Protein AF-A0AAU7DI69-F1 (afdb_monomer_lite)

pLDDT: mean 77.04, std 15.6, range [41.53, 94.81]

Sequence (174 aa):
MNKCTAMETTLADMLLDPEAAPAKVKTHVAECDSCRKELEEMRATMAVMDAWTAPEPNPYFMTRLGARMREEREAPPQSWLERIRARFVYGPSMHARPLAAMALTVMLLVGGGAYLGVTNVETPQPQQGPEAAVVHDLQTLDSNAQVLDQLEAISDNPNDAISDNPNSDDPQAQ

Foldseek 3Di:
DDDCVPCPVLLVVCLVPVPPRDPVNVVCCVVDPVSVVVSVVVNVVVVVVVPDDDDDPDPCPVVVVVVVVVCVVPPDDDDPVNVVVCCVPVNDPPPVVVVVVVVVVVCCCVVVVVVVVVVPPDDPDPDDDPVVVVVVVVVVVVVVVVVVVVVVVCVVCVDPPDPPDDDDDDDDDD

Organism: NCBI:txid3036704

InterPro domains:
  IPR041916 Anti-sigma factor, zinc-finger domain superfamily [G3DSA:1.10.10.1320] (11-59)

Radius of gyration: 40.65 Å; chains: 1; bounding box: 51×112×87 Å

Secondary structure (DSSP, 8-state):
----TT-HHHHHHHHH-TTTS-HHHHHHHHH-HHHHHHHHHHHHHHHHHHTPPPPPPPTTHHHHHHHHHHHHHHSPPPPHHHHHHHHHHSS-GGGHHHHHHHHHHHHHHHHHHHHHHHTTSS-------HHHHHHHHHHHHHHHHHHHHHHHHHHH-TTTT-------------

Structure (mmCIF, N/CA/C/O backbone):
data_AF-A0AAU7DI69-F1
#
_entry.id   AF-A0AAU7DI69-F1
#
loop_
_atom_site.group_PDB
_atom_site.id
_atom_site.type_symbol
_atom_site.label_atom_id
_atom_site.label_alt_id
_atom_site.label_comp_id
_atom_site.label_asym_id
_atom_site.label_entity_id
_atom_site.label_seq_id
_atom_site.pdbx_PDB_ins_code
_atom_site.Cartn_x
_atom_site.Cartn_y
_atom_site.Cartn_z
_atom_site.occupancy
_atom_site.B_iso_or_equiv
_atom_site.auth_seq_id
_atom_site.auth_comp_id
_atom_site.auth_asym_id
_atom_site.auth_atom_id
_atom_site.pdbx_PDB_model_num
ATOM 1 N N . MET A 1 1 ? -27.078 -13.935 16.535 1.00 48.12 1 MET A N 1
ATOM 2 C CA . MET A 1 1 ? -27.449 -12.878 15.569 1.00 48.12 1 MET A CA 1
ATOM 3 C C . MET A 1 1 ? -26.776 -11.566 15.963 1.00 48.12 1 MET A C 1
ATOM 5 O O . MET A 1 1 ? -26.797 -11.256 17.145 1.00 48.12 1 MET A O 1
ATOM 9 N N . ASN A 1 2 ? -26.241 -10.801 15.001 1.00 53.72 2 ASN A N 1
ATOM 10 C CA . ASN A 1 2 ? -25.856 -9.373 15.109 1.00 53.72 2 ASN A CA 1
ATOM 11 C C . ASN A 1 2 ? -24.389 -9.009 15.421 1.00 53.72 2 ASN A C 1
ATOM 13 O O . ASN A 1 2 ? -24.150 -8.109 16.223 1.00 53.72 2 ASN A O 1
ATOM 17 N N . LYS A 1 3 ? -23.398 -9.613 14.750 1.00 63.59 3 LYS A N 1
ATOM 18 C CA . LYS A 1 3 ? -22.077 -8.962 14.588 1.00 63.59 3 LYS A CA 1
ATOM 19 C C . LYS A 1 3 ? -21.537 -9.086 13.156 1.00 63.59 3 LYS A C 1
ATOM 21 O O . LYS A 1 3 ? -20.411 -9.518 12.956 1.00 63.59 3 LYS A O 1
ATOM 26 N N . CYS A 1 4 ? -22.344 -8.690 12.170 1.00 77.94 4 CYS A N 1
ATOM 27 C CA . CYS A 1 4 ? -21.903 -8.562 10.772 1.00 77.94 4 CYS A CA 1
ATOM 28 C C . CYS A 1 4 ? -21.104 -7.262 10.528 1.00 77.94 4 CYS A C 1
ATOM 30 O O . CYS A 1 4 ? -20.454 -7.115 9.503 1.00 77.94 4 CYS A O 1
ATOM 32 N N . THR A 1 5 ? -21.104 -6.329 11.487 1.00 69.75 5 THR A N 1
ATOM 33 C CA . THR A 1 5 ? -20.545 -4.966 11.379 1.00 69.75 5 THR A CA 1
ATOM 34 C C . THR A 1 5 ? -19.035 -4.876 11.152 1.00 69.75 5 THR A C 1
ATOM 36 O O . THR A 1 5 ? -18.537 -3.790 10.891 1.00 69.75 5 THR A O 1
ATOM 39 N N . ALA A 1 6 ? -18.299 -5.984 11.253 1.00 69.19 6 ALA A N 1
ATOM 40 C CA . ALA A 1 6 ? -16.859 -6.032 10.994 1.00 69.19 6 ALA A CA 1
ATOM 41 C C . ALA A 1 6 ? -16.487 -6.961 9.821 1.00 69.19 6 ALA A C 1
ATOM 43 O O . ALA A 1 6 ? -15.311 -7.284 9.657 1.00 69.19 6 ALA A O 1
ATOM 44 N N . MET A 1 7 ? -17.472 -7.450 9.052 1.00 77.12 7 MET A N 1
ATOM 45 C CA . MET A 1 7 ? -17.216 -8.444 8.003 1.00 77.12 7 MET A CA 1
ATOM 46 C C . MET A 1 7 ? -16.809 -7.842 6.663 1.00 77.12 7 MET A C 1
ATOM 48 O O . MET A 1 7 ? -16.076 -8.490 5.935 1.00 77.12 7 MET A O 1
ATOM 52 N N . GLU A 1 8 ? -17.194 -6.608 6.350 1.00 72.75 8 GLU A N 1
ATOM 53 C CA . GLU A 1 8 ? -16.984 -6.020 5.017 1.00 72.75 8 GLU A CA 1
ATOM 54 C C . GLU A 1 8 ? -15.508 -6.060 4.564 1.00 72.75 8 GLU A C 1
ATOM 56 O O . GLU A 1 8 ? -15.196 -6.533 3.473 1.00 72.75 8 GLU A O 1
ATOM 61 N N . THR A 1 9 ? -14.562 -5.701 5.443 1.00 79.25 9 THR A N 1
ATOM 62 C CA . THR A 1 9 ? -13.123 -5.780 5.125 1.00 79.25 9 THR A CA 1
ATOM 63 C C . THR A 1 9 ? -12.602 -7.217 5.073 1.00 79.25 9 THR A C 1
ATOM 65 O O . THR A 1 9 ? -11.726 -7.527 4.275 1.00 79.25 9 THR A O 1
ATOM 68 N N . THR A 1 10 ? -13.145 -8.116 5.901 1.00 87.06 10 THR A N 1
ATOM 69 C CA . THR A 1 10 ? -12.691 -9.517 5.962 1.00 87.06 10 THR A CA 1
ATOM 70 C C . THR A 1 10 ? -13.294 -10.388 4.859 1.00 87.06 10 THR A C 1
ATOM 72 O O . THR A 1 10 ? -12.696 -11.401 4.499 1.00 87.06 10 THR A O 1
ATOM 75 N N . LEU A 1 11 ? -14.433 -9.995 4.283 1.00 89.25 11 LEU A N 1
ATOM 76 C CA . LEU A 1 11 ? -15.017 -10.616 3.094 1.00 89.25 11 LEU A CA 1
ATOM 77 C C . LEU A 1 11 ? -14.156 -10.347 1.857 1.00 89.25 11 LEU A C 1
ATOM 79 O O . LEU A 1 11 ? -13.922 -11.270 1.081 1.00 89.25 11 LEU A O 1
ATOM 83 N N . ALA A 1 12 ? -13.633 -9.124 1.709 1.00 88.31 12 ALA A N 1
ATOM 84 C CA . ALA A 1 12 ? -12.694 -8.784 0.640 1.00 88.31 12 ALA A CA 1
ATOM 85 C C . ALA A 1 12 ? -11.383 -9.579 0.755 1.00 88.31 12 ALA A C 1
ATOM 87 O O . ALA A 1 12 ? -10.929 -10.159 -0.231 1.00 88.31 12 ALA A O 1
ATOM 88 N N . ASP A 1 13 ? -10.819 -9.687 1.961 1.00 88.75 13 ASP A N 1
ATOM 89 C CA . ASP A 1 13 ? -9.629 -10.513 2.196 1.00 88.75 13 ASP A CA 1
ATOM 90 C C . ASP A 1 13 ? -9.897 -11.988 1.859 1.00 88.75 13 ASP A C 1
ATOM 92 O O . ASP A 1 13 ? -9.101 -12.629 1.180 1.00 88.75 13 ASP A O 1
ATOM 96 N N . MET A 1 14 ? -11.059 -12.518 2.257 1.00 89.75 14 MET A N 1
ATOM 97 C CA . MET A 1 14 ? -11.467 -13.894 1.957 1.00 89.75 14 MET A CA 1
ATOM 98 C C . MET A 1 14 ? -11.760 -14.137 0.467 1.00 89.75 14 MET A C 1
ATOM 100 O O . MET A 1 14 ? -11.670 -15.276 0.005 1.00 89.75 14 MET A O 1
ATOM 104 N N . LEU A 1 15 ? -12.134 -13.099 -0.286 1.00 91.44 15 LEU A N 1
ATOM 105 C CA . LEU A 1 15 ? -12.311 -13.170 -1.737 1.00 91.44 15 LEU A CA 1
ATOM 106 C C . LEU A 1 15 ? -10.967 -13.336 -2.457 1.00 91.44 15 LEU A C 1
ATOM 108 O O . LEU A 1 15 ? -10.890 -14.111 -3.408 1.00 91.44 15 LEU A O 1
ATOM 112 N N . LEU A 1 16 ? -9.938 -12.612 -2.010 1.00 90.00 16 LEU A N 1
ATOM 113 C CA . LEU A 1 16 ? -8.609 -12.593 -2.629 1.00 90.00 16 LEU A CA 1
ATOM 114 C C . LEU A 1 16 ? -7.727 -13.760 -2.165 1.00 90.00 16 LEU A C 1
ATOM 116 O O . LEU A 1 16 ? -7.008 -14.344 -2.972 1.00 90.00 16 LEU A O 1
ATOM 120 N N . ASP A 1 17 ? -7.798 -14.105 -0.878 1.00 89.50 17 ASP A N 1
ATOM 121 C CA . ASP A 1 17 ? -7.089 -15.230 -0.272 1.00 89.50 17 ASP A CA 1
ATOM 122 C C . ASP A 1 17 ? -8.025 -16.005 0.679 1.00 89.50 17 ASP A C 1
ATOM 124 O O . ASP A 1 17 ? -8.098 -15.738 1.888 1.00 89.50 17 ASP A O 1
ATOM 128 N N . PRO A 1 18 ? -8.767 -16.997 0.153 1.00 85.69 18 PRO A N 1
ATOM 129 C CA . PRO A 1 18 ? -9.692 -17.782 0.961 1.00 85.69 18 PRO A CA 1
ATOM 130 C C . PRO A 1 18 ? -8.977 -18.657 1.998 1.00 85.69 18 PRO A C 1
ATOM 132 O O . PRO A 1 18 ? -9.603 -19.057 2.985 1.00 85.69 18 PRO A O 1
ATOM 135 N N . GLU A 1 19 ? -7.690 -18.963 1.827 1.00 85.00 19 GLU A N 1
ATOM 136 C CA . GLU A 1 19 ? -6.934 -19.813 2.750 1.00 85.00 19 GLU A CA 1
ATOM 137 C C . GLU A 1 19 ? -6.425 -19.025 3.958 1.00 85.00 19 GLU A C 1
ATOM 139 O O . GLU A 1 19 ? -6.530 -19.517 5.086 1.00 85.00 19 GLU A O 1
ATOM 144 N N . ALA A 1 20 ? -5.999 -17.776 3.757 1.00 85.81 20 ALA A N 1
ATOM 145 C CA . ALA A 1 20 ? -5.591 -16.880 4.840 1.00 85.81 20 ALA A CA 1
ATOM 146 C C . ALA A 1 20 ? -6.756 -16.389 5.720 1.00 85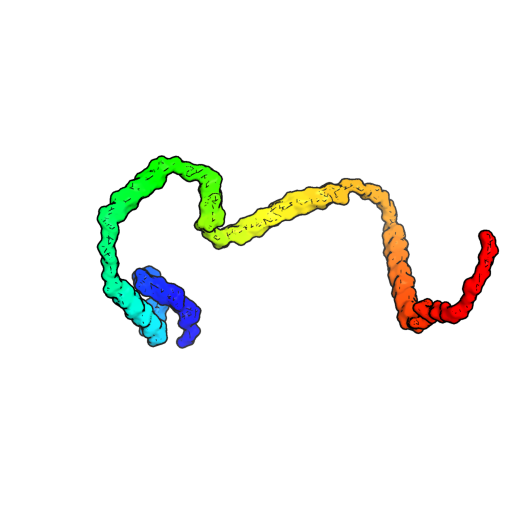.81 20 ALA A C 1
ATOM 148 O O . ALA A 1 20 ? -6.527 -15.882 6.824 1.00 85.81 20 ALA A O 1
ATOM 149 N N . ALA A 1 21 ? -8.007 -16.551 5.276 1.00 85.88 21 ALA A N 1
ATOM 150 C CA . ALA A 1 21 ? -9.166 -16.099 6.035 1.00 85.88 21 ALA A CA 1
ATOM 151 C C . ALA A 1 21 ? -9.303 -16.842 7.388 1.00 85.88 21 ALA A C 1
ATOM 153 O O . ALA A 1 21 ? -9.291 -18.080 7.438 1.00 85.88 21 ALA A O 1
ATOM 154 N N . PRO A 1 22 ? -9.493 -16.119 8.509 1.00 87.81 22 PRO A N 1
ATOM 155 C CA . PRO A 1 22 ? -9.564 -16.724 9.834 1.00 87.81 22 PRO A CA 1
ATOM 156 C C . PRO A 1 22 ? -10.786 -17.641 9.973 1.00 87.81 22 PRO A C 1
ATOM 158 O O . PRO A 1 22 ? -11.888 -17.316 9.532 1.00 87.81 22 PRO A O 1
ATOM 161 N N . ALA A 1 23 ? -10.618 -18.770 10.672 1.00 86.50 23 ALA A N 1
ATOM 162 C CA . ALA A 1 23 ? -11.655 -19.800 10.810 1.00 86.50 23 ALA A CA 1
ATOM 163 C C . ALA A 1 23 ? -13.003 -19.258 11.325 1.00 86.50 23 ALA A C 1
ATOM 165 O O . ALA A 1 23 ? -14.053 -19.689 10.864 1.00 86.50 23 ALA A O 1
ATOM 166 N N . LYS A 1 24 ? -12.97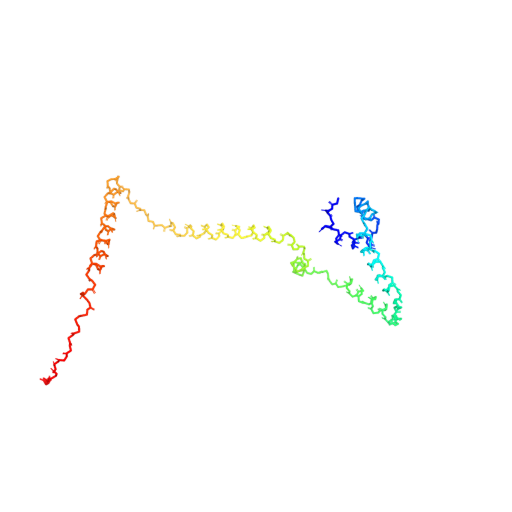5 -18.260 12.221 1.00 87.00 24 LYS A N 1
ATOM 167 C CA . LYS A 1 24 ? -14.178 -17.600 12.759 1.00 87.00 24 LYS A CA 1
ATOM 168 C C . LYS A 1 24 ? -15.008 -16.881 11.687 1.00 87.00 24 LYS A C 1
ATOM 170 O O . LYS A 1 24 ? -16.230 -16.833 11.794 1.00 87.00 24 LYS A O 1
ATOM 175 N N . VAL A 1 25 ? -14.353 -16.314 10.673 1.00 87.88 25 VAL A N 1
ATOM 176 C CA . VAL A 1 25 ? -15.027 -15.649 9.546 1.00 87.88 25 VAL A CA 1
ATOM 177 C C . VAL A 1 25 ? -15.630 -16.703 8.624 1.00 87.88 25 VAL A C 1
ATOM 179 O O . VAL A 1 25 ? -16.803 -16.603 8.283 1.00 87.88 25 VAL A O 1
ATOM 182 N N . LYS A 1 26 ? -14.889 -17.780 8.328 1.00 88.94 26 LYS A N 1
ATOM 183 C CA . LYS A 1 26 ? -15.397 -18.917 7.538 1.00 88.94 26 LYS A CA 1
ATOM 184 C C . LYS A 1 26 ? -16.660 -19.525 8.157 1.00 88.94 26 LYS A C 1
ATOM 186 O O . LYS A 1 26 ? -17.648 -19.728 7.455 1.00 88.94 26 LYS A O 1
ATOM 191 N N . THR A 1 27 ? -16.658 -19.759 9.471 1.00 89.88 27 THR A N 1
ATOM 192 C CA . THR A 1 27 ? -17.835 -20.273 10.191 1.00 89.88 27 THR A CA 1
ATOM 193 C C . THR A 1 27 ? -18.995 -19.282 10.165 1.00 89.88 27 THR A C 1
ATOM 195 O O . THR A 1 27 ? -20.128 -19.676 9.919 1.00 89.88 27 THR A O 1
ATOM 198 N N . HIS A 1 28 ? -18.723 -17.987 10.347 1.00 90.25 28 HIS A N 1
ATOM 199 C CA . HIS A 1 28 ? -19.768 -16.966 10.315 1.00 90.25 28 HIS A CA 1
ATOM 200 C C . HIS A 1 28 ? -20.442 -16.859 8.942 1.00 90.25 28 HIS A C 1
ATOM 202 O O . HIS A 1 28 ? -21.666 -16.813 8.870 1.00 90.25 28 HIS A O 1
ATOM 208 N N . VAL A 1 29 ? -19.664 -16.863 7.856 1.00 90.62 29 VAL A N 1
ATOM 209 C CA . VAL A 1 29 ? -20.191 -16.823 6.482 1.00 90.62 29 VAL A CA 1
ATOM 210 C C . VAL A 1 29 ? -21.003 -18.083 6.162 1.00 90.62 29 VAL A C 1
ATOM 212 O O . VAL A 1 29 ? -22.011 -17.999 5.466 1.00 90.62 29 VAL A O 1
ATOM 215 N N . ALA A 1 30 ? -20.618 -19.245 6.695 1.00 89.31 30 ALA A N 1
ATOM 216 C CA . ALA A 1 30 ? -21.399 -20.470 6.530 1.00 89.31 30 ALA A CA 1
ATOM 217 C C . ALA A 1 30 ? -22.773 -20.389 7.226 1.00 89.31 30 ALA A C 1
ATOM 219 O O . ALA A 1 30 ? -23.766 -20.864 6.679 1.00 89.31 30 ALA A O 1
ATOM 220 N N . GLU A 1 31 ? -22.835 -19.756 8.400 1.00 90.50 31 GLU A N 1
ATOM 221 C CA . GLU A 1 31 ? -24.041 -19.654 9.233 1.00 90.50 31 GLU A CA 1
ATOM 222 C C . GLU A 1 31 ? -24.918 -18.422 8.932 1.00 90.50 31 GLU A C 1
ATOM 224 O O . GLU A 1 31 ? -26.061 -18.359 9.385 1.00 90.50 31 GLU A O 1
ATOM 229 N N . CYS A 1 32 ? -24.408 -17.427 8.198 1.00 91.81 32 CYS A N 1
ATOM 230 C CA . CYS A 1 32 ? -25.092 -16.158 7.950 1.00 91.81 32 CYS A CA 1
ATOM 231 C C . CYS A 1 32 ? -25.424 -15.955 6.466 1.00 91.81 32 CYS A C 1
ATOM 233 O O . CYS A 1 32 ? -24.551 -15.658 5.650 1.00 91.81 32 CYS A O 1
ATOM 235 N N . ASP A 1 33 ? -26.716 -16.031 6.137 1.00 91.25 33 ASP A N 1
ATOM 236 C CA . ASP A 1 33 ? -27.208 -15.903 4.759 1.00 91.25 33 ASP A CA 1
ATOM 237 C C . ASP A 1 33 ? -26.850 -14.560 4.104 1.00 91.25 33 ASP A C 1
ATOM 239 O O . ASP A 1 33 ? -26.524 -14.531 2.918 1.00 91.25 33 ASP A O 1
ATOM 243 N N . SER A 1 34 ? -26.867 -13.450 4.854 1.00 90.50 34 SER A N 1
ATOM 244 C CA . SER A 1 34 ? -26.545 -12.128 4.299 1.00 90.50 34 SER A CA 1
ATOM 245 C C . SER A 1 34 ? -25.080 -12.025 3.875 1.00 90.50 34 SER A C 1
ATOM 247 O O . SER A 1 34 ? -24.802 -11.597 2.761 1.00 90.50 34 SER A O 1
ATOM 249 N N . CYS A 1 35 ? -24.149 -12.471 4.727 1.00 91.62 35 CYS A N 1
ATOM 250 C CA . CYS A 1 35 ? -22.716 -12.428 4.429 1.00 91.62 35 CYS A CA 1
ATOM 251 C C . CYS A 1 35 ? -22.330 -13.425 3.329 1.00 91.62 35 CYS A C 1
ATOM 253 O O . CYS A 1 35 ? -21.429 -13.151 2.540 1.00 91.62 35 CYS A O 1
ATOM 255 N N . ARG A 1 36 ? -23.022 -14.571 3.240 1.00 91.81 36 ARG A N 1
ATOM 256 C CA . ARG A 1 36 ? -22.838 -15.514 2.129 1.00 91.81 36 ARG A CA 1
ATOM 257 C C . ARG A 1 36 ? -23.260 -14.903 0.797 1.00 91.81 36 ARG A C 1
ATOM 259 O O . ARG A 1 36 ? -22.495 -14.976 -0.160 1.00 91.81 36 ARG A O 1
ATOM 266 N N . LYS A 1 37 ? -24.432 -14.264 0.758 1.00 93.56 37 LYS A N 1
ATOM 267 C CA . LYS A 1 37 ? -24.943 -13.592 -0.442 1.00 93.56 37 LYS A CA 1
ATOM 268 C C . LYS A 1 37 ? -24.006 -12.475 -0.909 1.00 93.56 37 LYS A C 1
ATOM 270 O O . LYS A 1 37 ? -23.681 -12.409 -2.086 1.00 93.56 37 LYS A O 1
ATOM 275 N N . GLU A 1 38 ? -23.536 -11.642 0.012 1.00 92.31 38 GLU A N 1
ATOM 276 C CA . GLU A 1 38 ? -22.593 -10.559 -0.289 1.00 92.31 38 GLU A CA 1
ATOM 277 C C . GLU A 1 38 ? -21.283 -11.096 -0.893 1.00 92.31 38 GLU A C 1
ATOM 279 O O . GLU A 1 38 ? -20.824 -10.618 -1.929 1.00 92.31 38 GLU A O 1
ATOM 284 N N . LEU A 1 39 ? -20.725 -12.170 -0.321 1.00 93.19 39 LEU A N 1
ATOM 285 C CA . LEU A 1 39 ? -19.526 -12.815 -0.861 1.00 93.19 39 LEU A CA 1
ATOM 286 C C . LEU A 1 39 ? -19.757 -13.418 -2.257 1.00 93.19 39 LEU A C 1
ATOM 288 O O . LEU A 1 39 ? -18.865 -13.383 -3.104 1.00 93.19 39 LEU A O 1
ATOM 292 N N . GLU A 1 40 ? -20.938 -13.983 -2.509 1.00 94.25 40 GLU A N 1
ATOM 293 C CA . GLU A 1 40 ? -21.326 -14.492 -3.828 1.00 94.25 40 GLU A CA 1
ATOM 294 C C . GLU A 1 40 ? -21.454 -13.367 -4.863 1.00 94.25 40 GLU A C 1
ATOM 296 O O . GLU A 1 40 ? -20.956 -13.518 -5.979 1.00 94.25 40 GLU A O 1
ATOM 301 N N . GLU A 1 41 ? -22.034 -12.221 -4.498 1.00 94.00 41 GLU A N 1
ATOM 302 C CA . GLU A 1 41 ? -22.121 -11.034 -5.362 1.00 94.00 41 GLU A CA 1
ATOM 303 C C . GLU A 1 41 ? -20.724 -10.484 -5.715 1.00 94.00 41 GLU A C 1
ATOM 305 O O . GLU A 1 41 ? -20.441 -10.170 -6.879 1.00 94.00 41 GLU A O 1
ATOM 310 N N . MET A 1 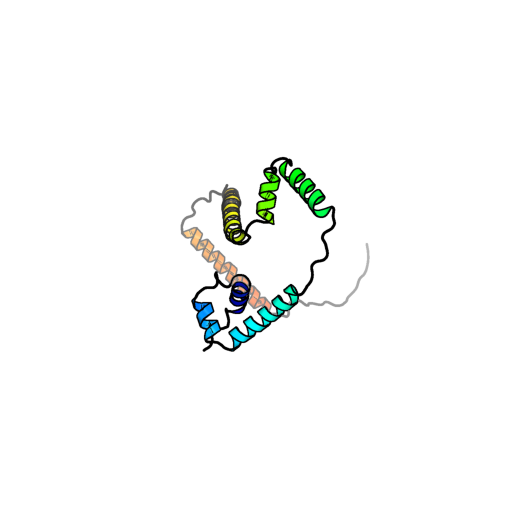42 ? -19.802 -10.445 -4.747 1.00 93.38 42 MET A N 1
ATOM 311 C CA . MET A 1 42 ? -18.408 -10.053 -4.994 1.00 93.38 42 MET A CA 1
ATOM 312 C C . MET A 1 42 ? -17.681 -11.046 -5.914 1.00 93.38 42 MET A C 1
ATOM 314 O O . MET A 1 42 ? -16.985 -10.632 -6.844 1.00 93.38 42 MET A O 1
ATOM 318 N N . ARG A 1 43 ? -17.869 -12.358 -5.709 1.00 93.88 43 ARG A N 1
ATOM 319 C CA . ARG A 1 43 ? -17.316 -13.405 -6.591 1.00 93.88 43 ARG A CA 1
ATOM 320 C C . ARG A 1 43 ? -17.871 -13.317 -8.005 1.00 93.88 43 ARG A C 1
ATOM 322 O O . ARG A 1 43 ? -17.112 -13.467 -8.956 1.00 93.88 43 ARG A O 1
ATOM 329 N N . ALA A 1 44 ? -19.165 -13.044 -8.149 1.00 94.06 44 ALA A N 1
ATOM 330 C CA . ALA A 1 44 ? -19.784 -12.832 -9.451 1.00 94.06 44 ALA A CA 1
ATOM 331 C C . ALA A 1 44 ? -19.164 -11.623 -10.169 1.00 94.06 44 ALA A C 1
ATOM 333 O O . ALA A 1 44 ? -18.881 -11.697 -11.362 1.00 94.06 44 ALA A O 1
ATOM 334 N N . THR A 1 45 ? -18.877 -10.545 -9.436 1.00 92.12 45 THR A N 1
ATOM 335 C CA . THR A 1 45 ? -18.191 -9.366 -9.986 1.00 92.12 45 THR A CA 1
ATOM 336 C C . THR A 1 45 ? -16.774 -9.704 -10.463 1.00 92.12 45 THR A C 1
ATOM 338 O O . THR A 1 45 ? -16.412 -9.345 -11.583 1.00 92.12 45 THR A O 1
ATOM 341 N N . MET A 1 46 ? -15.994 -10.452 -9.673 1.00 92.19 46 MET A N 1
ATOM 342 C CA . MET A 1 46 ? -14.657 -10.910 -10.086 1.00 92.19 46 MET A CA 1
ATOM 343 C C . MET A 1 46 ? -14.712 -11.830 -11.308 1.00 92.19 46 MET A C 1
ATOM 345 O O . MET A 1 46 ? -13.927 -11.655 -12.231 1.00 92.19 46 MET A O 1
ATOM 349 N N . ALA A 1 47 ? -15.694 -12.729 -11.382 1.00 91.12 47 ALA A N 1
ATOM 350 C CA . ALA A 1 47 ? -15.872 -13.601 -12.541 1.00 91.12 47 ALA A CA 1
ATOM 351 C C . ALA A 1 47 ? -16.156 -12.817 -13.838 1.00 91.12 47 ALA A C 1
ATOM 353 O O . ALA A 1 47 ? -15.715 -13.217 -14.915 1.00 91.12 47 ALA A O 1
ATOM 354 N N . VAL A 1 48 ? -16.861 -11.681 -13.754 1.00 92.06 48 VAL A N 1
ATOM 355 C CA . VAL A 1 48 ? -17.049 -10.775 -14.902 1.00 92.06 48 VAL A CA 1
ATOM 356 C C . VAL A 1 48 ? -15.732 -10.108 -15.299 1.00 92.06 48 VAL A C 1
ATOM 358 O O . VAL A 1 48 ? -15.464 -9.956 -16.490 1.00 92.06 48 VAL A O 1
ATOM 361 N N . MET A 1 49 ? -14.897 -9.729 -14.328 1.00 89.62 49 MET A N 1
ATOM 362 C CA . MET A 1 49 ? -13.570 -9.171 -14.604 1.00 89.62 49 MET A CA 1
ATOM 363 C C . MET A 1 49 ? -12.625 -10.208 -15.221 1.00 89.62 49 MET A C 1
ATOM 365 O O . MET A 1 49 ? -11.893 -9.868 -16.145 1.00 89.62 49 MET A O 1
ATOM 369 N N . ASP A 1 50 ? -12.693 -11.467 -14.791 1.00 87.50 50 ASP A N 1
ATOM 370 C CA . ASP A 1 50 ? -11.902 -12.569 -15.357 1.00 87.50 50 ASP A CA 1
ATOM 371 C C . ASP A 1 50 ? -12.276 -12.877 -16.813 1.00 87.50 50 ASP A C 1
ATOM 373 O O . ASP A 1 50 ? -11.444 -13.340 -17.593 1.00 87.50 50 ASP A O 1
ATOM 377 N N . ALA A 1 51 ? -13.519 -12.587 -17.213 1.00 87.19 51 ALA A N 1
ATOM 378 C CA . ALA A 1 51 ? -13.952 -12.713 -18.602 1.00 87.19 51 ALA A CA 1
ATOM 379 C C . ALA A 1 51 ? -13.316 -11.657 -19.528 1.00 87.19 51 ALA A C 1
ATOM 381 O O . ALA A 1 51 ? -13.394 -11.778 -20.756 1.00 87.19 51 ALA A O 1
ATOM 382 N N . TRP A 1 52 ? -12.682 -10.618 -18.974 1.00 86.75 52 TRP A N 1
ATOM 383 C CA . TRP A 1 52 ? -11.990 -9.613 -19.765 1.00 86.75 52 TRP A CA 1
ATOM 384 C C . TRP A 1 52 ? -10.734 -10.206 -20.414 1.00 86.75 52 TRP A C 1
ATOM 386 O O . TRP A 1 52 ? -9.774 -10.591 -19.750 1.00 86.75 52 TRP A O 1
ATOM 396 N N . THR A 1 53 ? -10.695 -10.216 -21.747 1.00 83.12 53 THR A N 1
ATOM 397 C CA . THR A 1 53 ? -9.498 -10.636 -22.485 1.00 83.12 53 THR A CA 1
ATOM 398 C C . THR A 1 53 ? -8.478 -9.503 -22.509 1.00 83.12 53 THR A C 1
ATOM 400 O O . THR A 1 53 ? -8.741 -8.422 -23.040 1.00 83.12 53 THR A O 1
ATOM 403 N N . ALA A 1 54 ? -7.300 -9.742 -21.932 1.00 84.50 54 ALA A N 1
ATOM 404 C CA . ALA A 1 54 ? -6.207 -8.783 -21.990 1.00 84.50 54 ALA A CA 1
ATOM 405 C C . ALA A 1 54 ? -5.759 -8.573 -23.453 1.00 84.50 54 ALA A C 1
ATOM 407 O O . ALA A 1 54 ? -5.563 -9.555 -24.174 1.00 84.50 54 ALA A O 1
ATOM 408 N N . PRO A 1 55 ? -5.589 -7.319 -23.909 1.00 86.00 55 PRO A N 1
ATOM 409 C CA . PRO A 1 55 ? -5.025 -7.056 -25.226 1.00 86.00 55 PRO A CA 1
ATOM 410 C C . PRO A 1 55 ? -3.583 -7.572 -25.299 1.00 86.00 55 PRO A C 1
ATOM 412 O O . PRO A 1 55 ? -2.878 -7.605 -24.286 1.00 86.00 55 PRO A O 1
ATOM 415 N N . GLU A 1 56 ? -3.133 -7.950 -26.499 1.00 85.75 56 GLU A N 1
ATOM 416 C CA . GLU A 1 56 ? -1.754 -8.395 -26.697 1.00 85.75 56 GLU A CA 1
ATOM 417 C C . GLU A 1 56 ? -0.784 -7.285 -26.249 1.00 85.75 56 GLU A C 1
ATOM 419 O O . GLU A 1 56 ? -0.940 -6.124 -26.656 1.00 85.75 56 GLU A O 1
ATOM 424 N N . PRO A 1 57 ? 0.193 -7.595 -25.376 1.00 84.25 57 PRO A N 1
ATOM 425 C CA . PRO A 1 57 ? 1.163 -6.604 -24.947 1.00 84.25 57 PRO A CA 1
ATOM 426 C C . PRO A 1 57 ? 1.963 -6.111 -26.153 1.00 84.25 57 PRO A C 1
ATOM 428 O O . PRO A 1 57 ? 2.249 -6.858 -27.085 1.00 84.25 57 PRO A O 1
ATOM 431 N N . ASN A 1 58 ? 2.371 -4.841 -26.122 1.00 88.06 58 ASN A N 1
ATOM 432 C CA . ASN A 1 58 ? 3.239 -4.278 -27.155 1.00 88.06 58 ASN A CA 1
ATOM 433 C C . ASN A 1 58 ? 4.470 -5.194 -27.361 1.00 88.06 58 ASN A C 1
ATOM 435 O O . ASN A 1 58 ? 5.116 -5.541 -26.369 1.00 88.06 58 ASN A O 1
ATOM 439 N N . PRO A 1 59 ? 4.851 -5.542 -28.606 1.00 90.50 59 PRO A N 1
ATOM 440 C CA . PRO A 1 59 ? 5.987 -6.430 -28.886 1.00 90.50 59 PRO A CA 1
ATOM 441 C C . PRO A 1 59 ? 7.321 -5.948 -28.288 1.00 90.50 59 PRO A C 1
ATOM 443 O O . PRO A 1 59 ? 8.218 -6.746 -28.023 1.00 90.50 59 PRO A O 1
ATOM 446 N N . TYR A 1 60 ? 7.457 -4.648 -28.016 1.00 92.50 60 TYR A N 1
ATOM 447 C CA . TYR A 1 60 ? 8.631 -4.051 -27.372 1.00 92.50 60 TYR A CA 1
ATOM 448 C C . TYR A 1 60 ? 8.477 -3.854 -25.859 1.00 92.50 60 TYR A C 1
ATOM 450 O O . TYR A 1 60 ? 9.343 -3.256 -25.221 1.00 92.50 60 TYR A O 1
ATOM 458 N N . PHE A 1 61 ? 7.383 -4.316 -25.252 1.00 93.25 61 PHE A N 1
ATOM 459 C CA . PHE A 1 61 ? 7.146 -4.146 -23.821 1.00 93.25 61 PHE A CA 1
ATOM 460 C C . PHE A 1 61 ? 8.251 -4.810 -22.998 1.00 93.25 61 PHE A C 1
ATOM 462 O O . PHE A 1 61 ? 8.880 -4.151 -22.174 1.00 93.25 61 PHE A O 1
ATOM 469 N N . MET A 1 62 ? 8.551 -6.081 -23.280 1.00 93.81 62 MET A N 1
ATOM 470 C CA . MET A 1 62 ? 9.561 -6.838 -22.534 1.00 93.81 62 MET A CA 1
ATOM 471 C C . MET A 1 62 ? 10.972 -6.283 -22.734 1.00 93.81 62 MET A C 1
ATOM 473 O O . MET A 1 62 ? 11.757 -6.236 -21.789 1.00 93.81 62 MET A O 1
ATOM 477 N N . THR A 1 63 ? 11.294 -5.804 -23.938 1.00 94.38 63 THR A N 1
ATOM 478 C CA . THR A 1 63 ? 12.607 -5.211 -24.223 1.00 94.38 63 THR A CA 1
ATOM 479 C C . THR A 1 63 ? 12.773 -3.868 -23.519 1.00 94.38 63 THR A C 1
ATOM 481 O O . THR A 1 63 ? 13.808 -3.625 -22.898 1.00 94.38 63 THR A O 1
ATOM 484 N N . ARG A 1 64 ? 11.739 -3.017 -23.535 1.00 93.94 64 ARG A N 1
ATOM 485 C CA . ARG A 1 64 ? 11.745 -1.725 -22.837 1.00 93.94 64 ARG A CA 1
ATOM 486 C C . ARG A 1 64 ? 11.749 -1.900 -21.321 1.00 93.94 64 ARG A C 1
ATOM 488 O O . ARG A 1 64 ? 12.487 -1.193 -20.642 1.00 93.94 64 ARG A O 1
ATOM 495 N N . LEU A 1 65 ? 10.975 -2.851 -20.801 1.00 94.62 65 LEU A N 1
ATOM 496 C CA . LEU A 1 65 ? 10.966 -3.197 -19.383 1.00 94.62 65 LEU A CA 1
ATOM 497 C C . LEU A 1 65 ? 12.342 -3.700 -18.939 1.00 94.62 65 LEU A C 1
ATOM 499 O O . LEU A 1 65 ? 12.873 -3.216 -17.946 1.00 94.62 65 LEU A O 1
ATOM 503 N N . GLY A 1 66 ? 12.955 -4.609 -19.700 1.00 94.81 66 GLY A N 1
ATOM 504 C CA . GLY A 1 66 ? 14.302 -5.106 -19.416 1.00 94.81 66 GLY A CA 1
ATOM 505 C C . GLY A 1 66 ? 15.361 -4.000 -19.437 1.00 94.81 66 GLY A C 1
ATOM 506 O O . GLY A 1 66 ? 16.211 -3.951 -18.550 1.00 94.81 66 GLY A O 1
ATOM 507 N N . ALA A 1 67 ? 15.280 -3.077 -20.401 1.00 94.56 67 ALA A N 1
ATOM 508 C CA . ALA A 1 67 ? 16.163 -1.914 -20.457 1.00 94.56 67 ALA A CA 1
ATOM 509 C C . ALA A 1 67 ? 16.017 -1.031 -19.207 1.00 94.56 67 ALA A C 1
ATOM 511 O O . ALA A 1 67 ? 17.020 -0.737 -18.563 1.00 94.56 67 ALA A O 1
ATOM 512 N N . ARG A 1 68 ? 14.780 -0.704 -18.805 1.00 93.62 68 ARG A N 1
ATOM 513 C CA . ARG A 1 68 ? 14.508 0.065 -17.579 1.00 93.62 68 ARG A CA 1
ATOM 514 C C . ARG A 1 68 ? 14.988 -0.645 -16.318 1.00 93.62 68 ARG A C 1
ATOM 516 O O . ARG A 1 68 ? 15.625 -0.027 -15.481 1.00 93.62 68 ARG A O 1
ATOM 523 N N . MET A 1 69 ? 14.747 -1.948 -16.197 1.00 94.69 69 MET A N 1
ATOM 524 C CA . MET A 1 69 ? 15.207 -2.729 -15.044 1.00 94.69 69 MET A CA 1
ATOM 525 C C . MET A 1 69 ? 16.733 -2.742 -14.926 1.00 94.69 69 MET A C 1
ATOM 527 O O . MET A 1 69 ? 17.263 -2.730 -13.818 1.00 94.69 69 MET A O 1
ATOM 531 N N . ARG A 1 70 ? 17.452 -2.765 -16.054 1.00 91.81 70 ARG A N 1
ATOM 532 C CA . ARG A 1 70 ? 18.914 -2.660 -16.059 1.00 91.81 70 ARG A CA 1
ATOM 533 C C . ARG A 1 70 ? 19.385 -1.250 -15.714 1.00 91.81 70 ARG A C 1
ATOM 535 O O . ARG A 1 70 ? 20.282 -1.136 -14.893 1.00 91.81 70 ARG A O 1
ATOM 542 N N . GLU A 1 71 ? 18.756 -0.213 -16.269 1.00 90.69 71 GLU A N 1
ATOM 543 C CA . GLU A 1 71 ? 19.027 1.187 -15.903 1.00 90.69 71 GLU A CA 1
ATOM 544 C C . GLU A 1 71 ? 18.868 1.410 -14.394 1.00 90.69 71 GLU A C 1
ATOM 546 O O . GLU A 1 71 ? 19.764 1.961 -13.769 1.00 90.69 71 GLU A O 1
ATOM 551 N N . GLU A 1 72 ? 17.787 0.915 -13.787 1.00 87.00 72 GLU A N 1
ATOM 552 C CA . GLU A 1 72 ? 17.555 1.015 -12.337 1.00 87.00 72 GLU A CA 1
ATOM 553 C C . GLU A 1 72 ? 18.547 0.179 -11.514 1.00 87.00 72 GLU A C 1
ATOM 555 O O . GLU A 1 72 ? 18.913 0.549 -10.402 1.00 87.00 72 GLU A O 1
ATOM 560 N N . ARG A 1 73 ? 19.008 -0.960 -12.045 1.00 84.88 73 ARG A N 1
ATOM 561 C CA . ARG A 1 73 ? 19.995 -1.817 -11.369 1.00 84.88 73 ARG A CA 1
ATOM 562 C C . ARG A 1 73 ? 21.413 -1.249 -11.432 1.00 84.88 73 ARG A C 1
ATOM 564 O O . ARG A 1 73 ? 22.196 -1.478 -10.514 1.00 84.88 73 ARG A O 1
ATOM 571 N N . GLU A 1 74 ? 21.744 -0.571 -12.524 1.00 88.38 74 GLU A N 1
ATOM 572 C CA . GLU A 1 74 ? 23.023 0.112 -12.742 1.00 88.38 74 GLU A CA 1
ATOM 573 C C . GLU A 1 74 ? 23.013 1.546 -12.193 1.00 88.38 74 GLU A C 1
ATOM 575 O O . GLU A 1 74 ? 24.074 2.161 -12.064 1.00 88.38 74 GLU A O 1
ATOM 580 N N . ALA A 1 75 ? 21.837 2.073 -11.836 1.00 83.38 75 ALA A N 1
ATOM 581 C CA . ALA A 1 75 ? 21.706 3.364 -11.189 1.00 83.38 75 ALA A CA 1
ATOM 582 C C . ALA A 1 75 ? 22.532 3.393 -9.892 1.00 83.38 75 ALA A C 1
ATOM 584 O O . ALA A 1 75 ? 22.587 2.405 -9.148 1.00 83.38 75 ALA A O 1
ATOM 585 N N . PRO A 1 76 ? 23.190 4.528 -9.593 1.00 79.62 76 PRO A N 1
ATOM 586 C CA . PRO A 1 76 ? 23.967 4.658 -8.375 1.00 79.62 76 PRO A CA 1
ATOM 587 C C . PRO A 1 76 ? 23.069 4.411 -7.156 1.00 79.62 76 PRO A C 1
ATOM 589 O O . PRO A 1 76 ? 21.894 4.795 -7.163 1.00 79.62 76 PRO A O 1
ATOM 592 N N . PRO A 1 77 ? 23.607 3.794 -6.088 1.00 74.00 77 PRO A N 1
ATOM 593 C CA . PRO A 1 77 ? 22.832 3.539 -4.885 1.00 74.00 77 PRO A CA 1
ATOM 594 C C . PRO A 1 77 ? 22.221 4.849 -4.389 1.00 74.00 77 PRO A C 1
ATOM 596 O O . PRO A 1 77 ? 22.910 5.869 -4.322 1.00 74.00 77 PRO A O 1
ATOM 599 N N . GLN A 1 78 ? 20.931 4.813 -4.040 1.00 75.19 78 GLN A N 1
ATOM 600 C CA . GLN A 1 78 ? 20.209 5.997 -3.580 1.00 75.19 78 GLN A CA 1
ATOM 601 C C . GLN A 1 78 ? 21.024 6.746 -2.527 1.00 75.19 78 GLN A C 1
ATOM 603 O O . GLN A 1 78 ? 21.403 6.165 -1.497 1.00 75.19 78 GLN A O 1
ATOM 608 N N . SER A 1 79 ? 21.255 8.033 -2.802 1.00 82.62 79 SER A N 1
ATOM 609 C CA . SER A 1 79 ? 21.857 8.969 -1.861 1.00 82.62 79 SER A CA 1
ATOM 610 C C . SER A 1 79 ? 21.127 8.891 -0.523 1.00 82.62 79 SER A C 1
ATOM 612 O O . SER A 1 79 ? 19.916 8.665 -0.464 1.00 82.62 79 SER A O 1
ATOM 614 N N . TRP A 1 80 ? 21.862 9.091 0.569 1.00 86.38 80 TRP A N 1
ATOM 615 C CA . TRP A 1 80 ? 21.289 9.166 1.911 1.00 86.38 80 TRP A CA 1
ATOM 616 C C . TRP A 1 80 ? 20.078 10.117 1.940 1.00 86.38 80 TRP A C 1
ATOM 618 O O . TRP A 1 80 ? 19.024 9.738 2.456 1.00 86.38 80 TRP A O 1
ATOM 628 N N . LEU A 1 81 ? 20.172 11.297 1.320 1.00 88.31 81 LEU A N 1
ATOM 629 C CA . LEU A 1 81 ? 19.067 12.263 1.300 1.00 88.31 81 LEU A CA 1
ATOM 630 C C . LEU A 1 81 ? 17.799 11.697 0.645 1.00 88.31 81 LEU A C 1
ATOM 632 O O . LEU A 1 81 ? 16.715 11.820 1.214 1.00 88.31 81 LEU A O 1
ATOM 636 N N . GLU A 1 82 ? 17.935 11.002 -0.486 1.00 84.94 82 GLU A N 1
ATOM 637 C CA . GLU A 1 82 ? 16.808 10.338 -1.154 1.00 84.94 82 GLU A CA 1
ATOM 638 C C . GLU A 1 82 ? 16.212 9.227 -0.290 1.00 84.94 82 GLU A C 1
ATOM 640 O O . GLU A 1 82 ? 14.995 9.070 -0.221 1.00 84.94 82 GLU A O 1
ATOM 645 N N . ARG A 1 83 ? 17.046 8.513 0.470 1.00 82.50 83 ARG A N 1
ATOM 646 C CA . ARG A 1 83 ? 16.594 7.472 1.400 1.00 82.50 83 ARG A CA 1
ATOM 647 C C . ARG A 1 83 ? 15.793 8.043 2.573 1.00 82.50 83 ARG A C 1
ATOM 649 O O . ARG A 1 83 ? 14.791 7.451 2.974 1.00 82.50 83 ARG A O 1
ATOM 656 N N . ILE A 1 84 ? 16.203 9.195 3.110 1.00 84.81 84 ILE A N 1
ATOM 657 C CA . ILE A 1 84 ? 15.436 9.917 4.136 1.00 84.81 84 ILE A CA 1
ATOM 658 C C . ILE A 1 84 ? 14.123 10.429 3.551 1.00 84.81 84 ILE A C 1
ATOM 660 O O . ILE A 1 84 ? 13.068 10.204 4.143 1.00 84.81 84 ILE A O 1
ATOM 664 N N . ARG A 1 85 ? 14.162 11.066 2.376 1.00 85.31 85 ARG A N 1
ATOM 665 C CA . ARG A 1 85 ? 12.959 11.570 1.705 1.00 85.31 85 ARG A CA 1
ATOM 666 C C . ARG A 1 85 ? 11.966 10.445 1.424 1.00 85.31 85 ARG A C 1
ATOM 668 O O . ARG A 1 85 ? 10.796 10.575 1.768 1.00 85.31 85 ARG A O 1
ATOM 675 N N . ALA A 1 86 ? 12.430 9.325 0.879 1.00 83.94 86 ALA A N 1
ATOM 676 C CA . ALA A 1 86 ? 11.604 8.151 0.628 1.00 83.94 86 ALA A CA 1
ATOM 677 C C . ALA A 1 86 ? 11.003 7.589 1.923 1.00 83.94 86 ALA A C 1
ATOM 679 O O . ALA A 1 86 ? 9.836 7.212 1.939 1.00 83.94 86 ALA A O 1
ATOM 680 N N . ARG A 1 87 ? 11.753 7.594 3.034 1.00 80.81 87 ARG A N 1
ATOM 681 C CA . ARG A 1 87 ? 11.231 7.177 4.343 1.00 80.81 87 ARG A CA 1
ATOM 682 C C . ARG A 1 87 ? 10.169 8.130 4.893 1.00 80.81 87 ARG A C 1
ATOM 684 O O . ARG A 1 87 ? 9.267 7.661 5.572 1.00 80.81 87 ARG A O 1
ATOM 691 N N . PHE A 1 88 ? 10.255 9.428 4.629 1.00 80.25 88 PHE A N 1
ATOM 692 C CA . PHE A 1 88 ? 9.222 10.374 5.056 1.00 80.25 88 PHE A CA 1
ATOM 693 C C . PHE A 1 88 ? 7.977 10.335 4.163 1.00 80.25 88 PHE A C 1
ATOM 695 O O . PHE A 1 88 ? 6.871 10.450 4.678 1.00 80.25 88 PHE A O 1
ATOM 702 N N . VAL A 1 89 ? 8.143 10.152 2.849 1.00 82.94 89 VAL A N 1
ATOM 703 C CA . VAL A 1 89 ? 7.032 10.157 1.878 1.00 82.94 89 VAL A CA 1
ATOM 704 C C . VAL A 1 89 ? 6.304 8.813 1.827 1.00 82.94 89 VAL A C 1
ATOM 706 O O . VAL A 1 89 ? 5.079 8.781 1.828 1.00 82.94 89 VAL A O 1
ATOM 709 N N . TYR A 1 90 ? 7.048 7.707 1.796 1.00 81.69 90 TYR A N 1
ATOM 710 C CA . TYR A 1 90 ? 6.509 6.350 1.635 1.00 81.69 90 TYR A CA 1
ATOM 711 C C . TYR A 1 90 ? 6.621 5.505 2.910 1.00 81.69 90 TYR A C 1
ATOM 713 O O . TYR A 1 90 ? 6.302 4.317 2.902 1.00 81.69 90 TYR A O 1
ATOM 721 N N . GLY A 1 91 ? 7.117 6.080 4.009 1.00 77.25 91 GLY A N 1
ATOM 722 C CA . GLY A 1 91 ? 7.202 5.372 5.279 1.00 77.25 91 GLY A CA 1
ATOM 723 C C . GLY A 1 91 ? 5.832 5.172 5.927 1.00 77.25 91 GLY A C 1
ATOM 724 O O . GLY A 1 91 ? 4.910 5.957 5.699 1.00 77.25 91 GLY A O 1
ATOM 725 N N . PRO A 1 92 ? 5.691 4.142 6.777 1.00 71.25 92 PRO A N 1
ATOM 726 C CA . PRO A 1 92 ? 4.442 3.875 7.470 1.00 71.25 92 PRO A CA 1
ATOM 727 C C . PRO A 1 92 ? 4.072 5.057 8.374 1.00 71.25 92 PRO A C 1
ATOM 729 O O . PRO A 1 92 ? 4.732 5.339 9.378 1.00 71.25 92 PRO A O 1
ATOM 732 N N . SER A 1 93 ? 2.972 5.729 8.031 1.00 64.31 93 SER A N 1
ATOM 733 C CA . SER A 1 93 ? 2.412 6.872 8.767 1.00 64.31 93 SER A CA 1
ATOM 734 C C . SER A 1 93 ? 2.006 6.525 10.206 1.00 64.31 93 SER A C 1
ATOM 736 O O . SER A 1 93 ? 1.842 7.419 11.039 1.00 64.31 93 SER A O 1
ATOM 738 N N . MET A 1 94 ? 1.908 5.232 10.533 1.00 62.53 94 MET A N 1
ATOM 739 C CA . MET A 1 94 ? 1.496 4.737 11.848 1.00 62.53 94 MET A CA 1
ATOM 740 C C . MET A 1 94 ? 2.450 5.134 12.989 1.00 62.53 94 MET A C 1
ATOM 742 O O . MET A 1 94 ? 1.995 5.295 14.118 1.00 62.53 94 MET A O 1
ATOM 746 N N . HIS A 1 95 ? 3.738 5.381 12.718 1.00 62.56 95 HIS A N 1
ATOM 747 C CA . HIS A 1 95 ? 4.704 5.806 13.748 1.00 62.56 95 HIS A CA 1
ATOM 748 C C . HIS A 1 95 ? 5.056 7.299 13.712 1.00 62.56 95 HIS A C 1
ATOM 750 O O . HIS A 1 95 ? 5.813 7.768 14.562 1.00 62.56 95 HIS A O 1
ATOM 756 N N . ALA A 1 96 ? 4.490 8.072 12.781 1.00 64.31 96 ALA A N 1
ATOM 757 C CA . ALA A 1 96 ? 4.788 9.501 12.667 1.00 64.31 96 ALA A CA 1
ATOM 758 C C . ALA A 1 96 ? 4.243 10.309 13.860 1.00 64.31 96 ALA A C 1
ATOM 760 O O . ALA A 1 96 ? 4.894 11.235 14.334 1.00 64.31 96 ALA A O 1
ATOM 761 N N . ARG A 1 97 ? 3.075 9.921 14.392 1.00 63.94 97 ARG A N 1
ATOM 762 C CA . ARG A 1 97 ? 2.416 10.591 15.527 1.00 63.94 97 ARG A CA 1
ATOM 763 C C . ARG A 1 97 ? 3.213 10.549 16.842 1.00 63.94 97 ARG A C 1
ATOM 765 O O . ARG A 1 97 ? 3.448 11.621 17.397 1.00 63.94 97 ARG A O 1
ATOM 772 N N . PRO A 1 98 ? 3.655 9.381 17.353 1.00 73.31 98 PRO A N 1
ATOM 773 C CA . PRO A 1 98 ? 4.424 9.342 18.597 1.00 73.31 98 PRO A CA 1
ATOM 774 C C . PRO A 1 98 ? 5.801 10.007 18.455 1.00 73.31 98 PRO A C 1
ATOM 776 O O . PRO A 1 98 ? 6.248 10.675 19.383 1.00 73.31 98 PRO A O 1
ATOM 779 N N . LEU A 1 99 ? 6.451 9.901 17.290 1.00 77.69 99 LEU A N 1
ATOM 780 C CA . LEU A 1 99 ? 7.727 10.580 17.035 1.00 77.69 99 LEU A CA 1
ATOM 781 C C . LEU A 1 99 ? 7.584 12.104 16.996 1.00 77.69 99 LEU A C 1
ATOM 783 O O . LEU A 1 99 ? 8.413 12.801 17.574 1.00 77.69 99 LEU A O 1
ATOM 787 N N . ALA A 1 100 ? 6.528 12.622 16.363 1.00 78.88 100 ALA A N 1
ATOM 788 C CA . ALA A 1 100 ? 6.250 14.055 16.346 1.00 78.88 100 ALA A CA 1
ATOM 789 C C . ALA A 1 100 ? 5.992 14.599 17.760 1.00 78.88 100 ALA A C 1
ATOM 791 O O . ALA A 1 100 ? 6.532 15.644 18.112 1.00 78.88 100 ALA A O 1
ATOM 792 N N . ALA A 1 101 ? 5.239 13.869 18.592 1.00 83.12 101 ALA A N 1
ATOM 793 C CA . ALA A 1 101 ? 5.013 14.246 19.987 1.00 83.12 101 ALA A CA 1
ATOM 794 C C . ALA A 1 101 ? 6.327 14.296 20.788 1.00 83.12 101 ALA A C 1
ATOM 796 O O . ALA A 1 101 ? 6.576 15.273 21.486 1.00 83.12 101 ALA A O 1
ATOM 797 N N . MET A 1 102 ? 7.197 13.293 20.631 1.00 85.88 102 MET A N 1
ATOM 798 C CA . MET A 1 102 ? 8.510 13.262 21.290 1.00 85.88 102 MET A CA 1
ATOM 799 C C . MET A 1 102 ? 9.454 14.368 20.799 1.00 85.88 102 MET A C 1
ATOM 801 O O . MET A 1 102 ? 10.188 14.956 21.587 1.00 85.88 102 MET A O 1
ATOM 805 N N . ALA A 1 103 ? 9.442 14.687 19.504 1.00 87.06 103 ALA A N 1
ATOM 806 C CA . ALA A 1 103 ? 10.234 15.795 18.977 1.00 87.06 103 ALA A CA 1
ATOM 807 C C . ALA A 1 103 ? 9.764 17.140 19.552 1.00 87.06 103 ALA A C 1
ATOM 809 O O . ALA A 1 103 ? 10.589 17.967 19.935 1.00 87.06 103 ALA A O 1
ATOM 810 N N . LEU A 1 104 ? 8.446 17.333 19.666 1.00 85.56 104 LEU A N 1
ATOM 811 C CA . LEU A 1 104 ? 7.849 18.545 20.221 1.00 85.56 104 LEU A CA 1
ATOM 812 C C . LEU A 1 104 ? 8.180 18.690 21.713 1.00 85.56 104 LEU A C 1
ATOM 814 O O . LEU A 1 104 ? 8.579 19.772 22.130 1.00 85.56 104 LEU A O 1
ATOM 818 N N . THR A 1 105 ? 8.116 17.615 22.507 1.00 86.44 105 THR A N 1
ATOM 819 C CA . THR A 1 105 ? 8.502 17.668 23.930 1.00 86.44 105 THR A CA 1
ATOM 820 C C . THR A 1 105 ? 9.979 17.996 24.115 1.00 86.44 105 THR A C 1
ATOM 822 O O . THR A 1 105 ? 10.309 18.823 24.961 1.00 86.44 105 THR A O 1
ATOM 825 N N . VAL A 1 106 ? 10.871 17.427 23.299 1.00 90.56 106 VAL A N 1
ATOM 826 C CA . VAL A 1 106 ? 12.301 17.778 23.320 1.00 90.56 106 VAL A CA 1
ATOM 827 C C . VAL A 1 106 ? 12.511 19.244 22.931 1.00 90.56 106 VAL A C 1
ATOM 829 O O . VAL A 1 106 ? 13.245 19.952 23.617 1.00 90.56 106 VAL A O 1
ATOM 832 N N . MET A 1 107 ? 11.835 19.735 21.888 1.00 87.75 107 MET A N 1
ATOM 833 C CA . MET A 1 107 ? 11.885 21.149 21.496 1.00 87.75 107 MET A CA 1
ATOM 834 C C . MET A 1 107 ? 11.378 22.082 22.599 1.00 87.75 107 MET A C 1
ATOM 836 O O . MET A 1 107 ? 11.968 23.134 22.819 1.00 87.75 107 MET A O 1
ATOM 840 N N . LEU A 1 108 ? 10.317 21.698 23.307 1.00 86.06 108 LEU A N 1
ATOM 841 C CA . LEU A 1 108 ? 9.742 22.484 24.397 1.00 86.06 108 LEU A CA 1
ATOM 842 C C . LEU A 1 108 ? 10.649 22.458 25.636 1.00 86.06 108 LEU A C 1
ATOM 844 O O . LEU A 1 108 ? 10.801 23.477 26.295 1.00 86.06 108 LEU A O 1
ATOM 848 N N . LEU A 1 109 ? 11.325 21.343 25.922 1.00 84.38 109 LEU A N 1
ATOM 849 C CA . LEU A 1 109 ? 12.307 21.267 27.009 1.00 84.38 109 LEU A CA 1
ATOM 850 C C . LEU A 1 109 ? 13.566 22.088 26.712 1.00 84.38 109 LEU A C 1
ATOM 852 O O . LEU A 1 109 ? 14.031 22.823 27.579 1.00 84.38 109 LEU A O 1
ATOM 856 N N . VAL A 1 110 ? 14.100 22.007 25.492 1.00 84.06 110 VAL A N 1
ATOM 857 C CA . VAL A 1 110 ? 15.300 22.762 25.095 1.00 84.06 110 VAL A CA 1
ATOM 858 C C . VAL A 1 110 ? 14.975 24.249 24.914 1.00 84.06 110 VAL A C 1
ATOM 860 O O . VAL A 1 110 ? 15.672 25.103 25.455 1.00 84.06 110 VAL A O 1
ATOM 863 N N . GLY A 1 111 ? 13.900 24.570 24.193 1.00 75.12 111 GLY A N 1
ATOM 864 C CA . GLY A 1 111 ? 13.471 25.944 23.927 1.00 75.12 111 GLY A CA 1
ATOM 865 C C . GLY A 1 111 ? 12.833 26.627 25.138 1.00 75.12 111 GLY A C 1
ATOM 866 O O . GLY A 1 111 ? 13.161 27.770 25.439 1.00 75.12 111 GLY A O 1
ATOM 867 N N . GLY A 1 112 ? 11.973 25.927 25.878 1.00 69.94 112 GLY A N 1
ATOM 868 C CA . GLY A 1 112 ? 11.350 26.430 27.106 1.00 69.94 112 GLY A CA 1
ATOM 869 C C . GLY A 1 112 ? 12.327 26.515 28.280 1.00 69.94 112 GLY A C 1
ATOM 870 O O . GLY A 1 112 ? 12.270 27.476 29.043 1.00 69.94 112 GLY A O 1
ATOM 871 N N . GLY A 1 113 ? 13.278 25.580 28.388 1.00 67.31 113 GLY A N 1
ATOM 872 C CA . GLY A 1 113 ? 14.362 25.649 29.374 1.00 67.31 113 GLY A CA 1
ATOM 873 C C . GLY A 1 113 ? 15.312 26.825 29.126 1.00 67.31 113 GLY A C 1
ATOM 874 O O . GLY A 1 113 ? 15.676 27.526 30.067 1.00 67.31 113 GLY A O 1
ATOM 875 N N . ALA A 1 114 ? 15.654 27.103 27.863 1.00 64.38 114 ALA A N 1
ATOM 876 C CA . ALA A 1 114 ? 16.444 28.281 27.501 1.00 64.38 114 ALA A CA 1
ATOM 877 C C . ALA A 1 114 ? 15.678 29.598 27.736 1.00 64.38 114 ALA A C 1
ATOM 879 O O . ALA A 1 114 ? 16.264 30.567 28.212 1.00 64.38 114 ALA A O 1
ATOM 880 N N . TYR A 1 115 ? 14.369 29.629 27.458 1.00 57.06 115 TYR A N 1
ATOM 881 C CA . TYR A 1 115 ? 13.526 30.808 27.681 1.00 57.06 115 TYR A CA 1
ATOM 882 C C . TYR A 1 115 ? 13.388 31.157 29.174 1.00 57.06 115 TYR A C 1
ATOM 884 O O . TYR A 1 115 ? 13.623 32.300 29.554 1.00 57.06 115 TYR A O 1
ATOM 892 N N . LEU A 1 116 ? 13.113 30.171 30.038 1.00 63.66 116 LEU A N 1
ATOM 893 C CA . LEU A 1 116 ? 13.022 30.378 31.494 1.00 63.66 116 LEU A CA 1
ATOM 894 C C . LEU A 1 116 ? 14.381 30.651 32.162 1.00 63.66 116 LEU A C 1
ATOM 896 O O . LEU A 1 116 ? 14.428 31.257 33.235 1.00 63.66 116 LEU A O 1
ATOM 900 N N . GLY A 1 117 ? 15.479 30.200 31.546 1.00 57.66 117 GLY A N 1
ATOM 901 C CA . GLY A 1 117 ? 16.844 30.464 32.004 1.00 57.66 117 GLY A CA 1
ATOM 902 C C . GLY A 1 117 ? 17.313 31.896 31.732 1.00 57.66 117 GLY A C 1
ATOM 903 O O . GLY A 1 117 ? 18.073 32.439 32.525 1.00 57.66 117 GLY A O 1
ATOM 904 N N . VAL A 1 118 ? 16.834 32.532 30.658 1.00 59.62 118 VAL A N 1
ATOM 905 C CA . VAL A 1 118 ? 17.173 33.929 30.320 1.00 59.62 118 VAL A CA 1
ATOM 906 C C . VAL A 1 118 ? 16.331 34.936 31.111 1.00 59.62 118 VAL A C 1
ATOM 908 O O . VAL A 1 118 ? 16.824 36.012 31.429 1.00 59.62 118 VAL A O 1
ATOM 911 N N . THR A 1 119 ? 15.097 34.598 31.500 1.00 60.12 119 THR A N 1
ATOM 912 C CA . THR A 1 119 ? 14.238 35.497 32.299 1.00 60.12 119 THR A CA 1
ATOM 913 C C . THR A 1 119 ? 14.520 35.473 33.807 1.00 60.12 119 THR A C 1
ATOM 915 O O . THR A 1 119 ? 13.927 36.260 34.534 1.00 60.12 119 THR A O 1
ATOM 918 N N . ASN A 1 120 ? 15.384 34.574 34.296 1.00 56.28 120 ASN A N 1
ATOM 919 C CA . ASN A 1 120 ? 15.734 34.442 35.724 1.00 56.28 120 ASN A CA 1
ATOM 920 C C . ASN A 1 120 ? 17.109 35.026 36.096 1.00 56.28 120 ASN A C 1
ATOM 922 O O . ASN A 1 120 ? 17.552 34.874 37.234 1.00 56.28 120 ASN A O 1
AT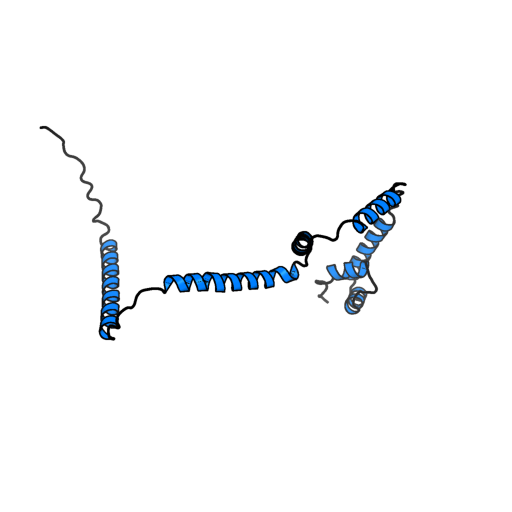OM 926 N N . VAL A 1 121 ? 17.799 35.678 35.159 1.00 56.19 121 VAL A N 1
ATOM 927 C CA . VAL A 1 121 ? 19.059 36.374 35.443 1.00 56.19 121 VAL A CA 1
ATOM 928 C C . VAL A 1 121 ? 18.718 37.818 35.837 1.00 56.19 121 VAL A C 1
ATOM 930 O O . VAL A 1 121 ? 18.197 38.580 35.030 1.00 56.19 121 VAL A O 1
ATOM 933 N N . GLU A 1 122 ? 18.995 38.137 37.104 1.00 50.62 122 GLU A N 1
ATOM 934 C CA . GLU A 1 122 ? 18.887 39.429 37.800 1.00 50.62 122 GLU A CA 1
ATOM 935 C C . GLU A 1 122 ? 17.499 39.905 38.288 1.00 50.62 122 GLU A C 1
ATOM 937 O O . GLU A 1 122 ? 16.822 40.705 37.654 1.00 50.62 122 GLU A O 1
ATOM 942 N N . THR A 1 123 ? 17.152 39.559 39.538 1.00 49.66 123 THR A N 1
ATOM 943 C CA . THR A 1 123 ? 16.879 40.562 40.596 1.00 49.66 123 THR A CA 1
ATOM 944 C C . THR A 1 123 ? 17.089 39.918 41.978 1.00 49.66 123 THR A C 1
ATOM 946 O O . THR A 1 123 ? 16.237 39.154 42.434 1.00 49.66 123 THR A O 1
ATOM 949 N N . PRO A 1 124 ? 18.186 40.208 42.698 1.00 48.44 124 PRO A N 1
ATOM 950 C CA . PRO A 1 124 ? 18.286 39.885 44.117 1.00 48.44 124 PRO A CA 1
ATOM 951 C C . PRO A 1 124 ? 17.343 40.819 44.892 1.00 48.44 124 PRO A C 1
ATOM 953 O O . PRO A 1 124 ? 17.673 41.974 45.152 1.00 48.44 124 PRO A O 1
ATOM 956 N N . GLN A 1 125 ? 16.142 40.351 45.227 1.00 44.00 125 GLN A N 1
ATOM 957 C CA . GLN A 1 125 ? 15.258 41.056 46.157 1.00 44.00 125 GLN A CA 1
ATOM 958 C C . GLN A 1 125 ? 15.774 40.821 47.592 1.00 44.00 125 GLN A C 1
ATOM 960 O O . GLN A 1 125 ? 15.881 39.664 48.011 1.00 44.00 125 GLN A O 1
ATOM 965 N N . PRO A 1 126 ? 16.129 41.871 48.356 1.00 48.19 126 PRO A N 1
ATOM 966 C CA . PRO A 1 126 ? 16.504 41.724 49.757 1.00 48.19 126 PRO A CA 1
ATOM 967 C C . PRO A 1 126 ? 15.298 41.205 50.547 1.00 48.19 126 PRO A C 1
ATOM 969 O O . PRO A 1 126 ? 14.188 41.708 50.390 1.00 48.19 126 PRO A O 1
ATOM 972 N N . GLN A 1 127 ? 15.509 40.188 51.384 1.00 51.38 127 GLN A N 1
ATOM 973 C CA . GLN A 1 127 ? 14.457 39.592 52.207 1.00 51.38 127 GLN A CA 1
ATOM 974 C C . GLN A 1 127 ? 13.848 40.651 53.138 1.00 51.38 127 GLN A C 1
ATOM 976 O O . GLN A 1 127 ? 14.448 41.021 54.147 1.00 51.38 127 GLN A O 1
ATOM 981 N N . GLN A 1 128 ? 12.655 41.140 52.804 1.00 47.28 128 GLN A N 1
ATOM 982 C CA . GLN A 1 128 ? 11.827 41.907 53.727 1.00 47.28 128 GLN A CA 1
ATOM 983 C C . GLN A 1 128 ? 10.998 40.918 54.550 1.00 47.28 128 GLN A C 1
ATOM 985 O O . GLN A 1 128 ? 10.427 39.971 54.012 1.00 47.28 128 GLN A O 1
ATOM 990 N N . GLY A 1 129 ? 11.010 41.092 55.873 1.00 57.91 129 GLY A N 1
ATOM 991 C CA . GLY A 1 129 ? 10.362 40.182 56.816 1.00 57.91 129 GLY A CA 1
ATOM 992 C C . GLY A 1 129 ? 8.839 40.067 56.629 1.00 57.91 129 GLY A C 1
ATOM 993 O O . GLY A 1 129 ? 8.245 40.832 55.867 1.00 57.91 129 GLY A O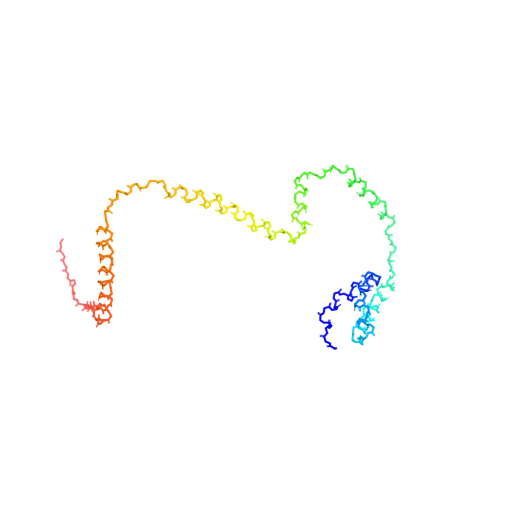 1
ATOM 994 N N . PRO A 1 130 ? 8.190 39.140 57.362 1.00 57.72 130 PRO A N 1
ATOM 995 C CA . PRO A 1 130 ? 6.773 38.780 57.205 1.00 57.72 130 PRO A CA 1
ATOM 996 C C . PRO A 1 130 ? 5.796 39.963 57.231 1.00 57.72 130 PRO A C 1
ATOM 998 O O . PRO A 1 130 ? 4.731 39.901 56.629 1.00 57.72 130 PRO A O 1
ATOM 1001 N N . GLU A 1 131 ? 6.165 41.050 57.905 1.00 55.44 131 GLU A N 1
ATOM 1002 C CA . GLU A 1 131 ? 5.345 42.251 58.036 1.00 55.44 131 GLU A CA 1
ATOM 1003 C C . GLU A 1 131 ? 5.163 42.995 56.702 1.00 55.44 131 GLU A C 1
ATOM 1005 O O . GLU A 1 131 ? 4.060 43.433 56.397 1.00 55.44 131 GLU A O 1
ATOM 1010 N N . ALA A 1 132 ? 6.195 43.064 55.851 1.00 59.19 132 ALA A N 1
ATOM 1011 C CA . ALA A 1 132 ? 6.107 43.759 54.562 1.00 59.19 132 ALA A CA 1
ATOM 1012 C C . ALA A 1 132 ? 5.210 43.014 53.560 1.00 59.19 132 ALA A C 1
ATOM 1014 O O . ALA A 1 132 ? 4.492 43.644 52.788 1.00 59.19 132 ALA A O 1
ATOM 1015 N N . ALA A 1 133 ? 5.203 41.678 53.614 1.00 62.41 133 ALA A N 1
ATOM 1016 C CA . ALA A 1 133 ? 4.324 40.853 52.789 1.00 62.41 133 ALA A CA 1
ATOM 1017 C C . ALA A 1 133 ? 2.848 41.023 53.187 1.00 62.41 133 ALA A C 1
ATOM 1019 O O . ALA A 1 133 ? 1.995 41.151 52.316 1.00 62.41 133 ALA A O 1
ATOM 1020 N N . VAL A 1 134 ? 2.553 41.092 54.491 1.00 69.75 134 VAL A N 1
ATOM 1021 C CA . VAL A 1 134 ? 1.186 41.326 54.988 1.00 69.75 134 VAL A CA 1
ATOM 1022 C C . VAL A 1 134 ? 0.726 42.753 54.689 1.00 69.75 134 VAL A C 1
ATOM 1024 O O . VAL A 1 134 ? -0.397 42.941 54.237 1.00 69.75 134 VAL A O 1
ATOM 1027 N N . VAL A 1 135 ? 1.582 43.763 54.880 1.00 76.31 135 VAL A N 1
ATOM 1028 C CA . VAL A 1 135 ? 1.240 45.157 54.541 1.00 76.31 135 VAL A CA 1
ATOM 1029 C C . VAL A 1 135 ? 0.965 45.303 53.045 1.00 76.31 135 VAL A C 1
ATOM 1031 O O . VAL A 1 135 ? 0.013 45.985 52.667 1.00 76.31 135 VAL A O 1
ATOM 1034 N N . HIS A 1 136 ? 1.748 44.633 52.196 1.00 78.62 136 HIS A N 1
ATOM 1035 C CA . HIS A 1 136 ? 1.528 44.677 50.755 1.00 78.62 136 HIS A CA 1
ATOM 1036 C C . HIS A 1 136 ? 0.215 43.989 50.350 1.00 78.62 136 HIS A C 1
ATOM 1038 O O . HIS A 1 136 ? -0.525 44.525 49.524 1.00 78.62 136 HIS A O 1
ATOM 1044 N N . ASP A 1 137 ? -0.109 42.850 50.960 1.00 81.69 137 ASP A N 1
ATOM 1045 C CA . ASP A 1 137 ? -1.367 42.136 50.723 1.00 81.69 137 ASP A CA 1
ATOM 1046 C C . ASP A 1 137 ? -2.581 42.982 51.152 1.00 81.69 137 ASP A C 1
ATOM 1048 O O . ASP A 1 137 ? -3.527 43.169 50.386 1.00 81.69 137 ASP A O 1
ATOM 1052 N N . LEU A 1 138 ? -2.499 43.629 52.320 1.00 82.81 138 LEU A N 1
ATOM 1053 C CA . LEU A 1 138 ? -3.527 44.556 52.803 1.00 82.81 138 LEU A CA 1
ATOM 1054 C C . LEU A 1 138 ? -3.682 45.788 51.897 1.00 82.81 138 LEU A C 1
ATOM 1056 O O . LEU A 1 138 ? -4.809 46.181 51.603 1.00 82.81 138 LEU A O 1
ATOM 1060 N N . GLN A 1 139 ? -2.583 46.362 51.396 1.00 82.50 139 GLN A N 1
ATOM 1061 C CA . GLN A 1 139 ? -2.632 47.457 50.414 1.00 82.50 139 GLN A CA 1
ATOM 1062 C C . GLN A 1 139 ? -3.289 47.038 49.095 1.00 82.50 139 GLN A C 1
ATOM 1064 O O . GLN A 1 139 ? -3.966 47.840 48.448 1.00 82.50 139 GLN A O 1
ATOM 1069 N N . THR A 1 140 ? -3.098 45.785 48.689 1.00 82.56 140 THR A N 1
ATOM 1070 C CA . THR A 1 140 ? -3.679 45.257 47.450 1.00 82.56 140 THR A CA 1
ATOM 1071 C C . THR A 1 140 ? -5.188 45.072 47.600 1.00 82.56 140 THR A C 1
ATOM 1073 O O . THR A 1 140 ? -5.948 45.423 46.698 1.00 82.56 140 THR A O 1
ATOM 1076 N N . LEU A 1 141 ? -5.640 44.583 48.758 1.00 86.56 141 LEU A N 1
ATOM 1077 C CA . LEU A 1 141 ? -7.064 44.472 49.079 1.00 86.56 141 LEU A CA 1
ATOM 1078 C C . LEU A 1 141 ? -7.749 45.846 49.175 1.00 86.56 141 LEU A C 1
ATOM 1080 O O . LEU A 1 141 ? -8.843 46.002 48.637 1.00 86.56 141 LEU A O 1
ATOM 1084 N N . ASP A 1 142 ? -7.093 46.838 49.781 1.00 85.62 142 ASP A N 1
ATOM 1085 C CA . ASP A 1 142 ? -7.598 48.218 49.890 1.00 85.62 142 ASP A CA 1
ATOM 1086 C C . ASP A 1 142 ? -7.758 48.886 48.512 1.00 85.62 142 ASP A C 1
ATOM 1088 O O . ASP A 1 142 ? -8.807 49.444 48.188 1.00 85.62 142 ASP A O 1
ATOM 1092 N N . SER A 1 143 ? -6.759 48.720 47.638 1.00 86.19 143 SER A N 1
ATOM 1093 C CA . SER A 1 143 ? -6.807 49.232 46.261 1.00 86.19 143 SER A CA 1
ATOM 1094 C C . SER A 1 143 ? -7.965 48.624 45.461 1.00 86.19 143 SER A C 1
ATOM 1096 O O . SER A 1 143 ? -8.653 49.325 44.721 1.00 86.19 143 SER A O 1
ATOM 1098 N N . ASN A 1 144 ? -8.213 47.320 45.623 1.00 84.50 144 ASN A N 1
ATOM 1099 C CA . ASN A 1 144 ? -9.312 46.635 44.943 1.00 84.50 144 ASN A CA 1
ATOM 1100 C C . ASN A 1 144 ? -10.686 47.078 45.465 1.00 84.50 144 ASN A C 1
ATOM 1102 O O . ASN A 1 144 ? -11.610 47.235 44.668 1.00 84.50 144 ASN A O 1
ATOM 1106 N N . ALA A 1 145 ? -10.818 47.318 46.772 1.00 86.62 145 ALA A N 1
ATOM 1107 C CA . ALA A 1 145 ? -12.044 47.858 47.353 1.00 86.62 145 ALA A CA 1
ATOM 1108 C C . ALA A 1 145 ? -12.356 49.258 46.798 1.00 86.62 145 ALA A C 1
ATOM 1110 O O . ALA A 1 145 ? -13.473 49.508 46.354 1.00 86.62 145 ALA A O 1
ATOM 1111 N N . GLN A 1 146 ? -11.350 50.131 46.694 1.00 85.69 146 GLN A N 1
ATOM 1112 C CA . GLN A 1 146 ? -11.518 51.471 46.124 1.00 85.69 146 GLN A CA 1
ATOM 1113 C C . GLN A 1 146 ? -11.923 51.457 44.638 1.00 85.69 146 GLN A C 1
ATOM 1115 O O . GLN A 1 146 ? -12.626 52.357 44.173 1.00 85.69 146 GLN A O 1
ATOM 1120 N N . VAL A 1 147 ? -11.481 50.462 43.864 1.00 85.81 147 VAL A N 1
ATOM 1121 C CA . VAL A 1 147 ? -11.917 50.289 42.467 1.00 85.81 147 VAL A CA 1
ATOM 1122 C C . VAL A 1 147 ? -13.383 49.862 42.400 1.00 85.81 147 VAL A C 1
ATOM 1124 O O . VAL A 1 147 ? -14.120 50.362 41.552 1.00 85.81 147 VAL A O 1
ATOM 1127 N N . LEU A 1 148 ? -13.816 48.974 43.296 1.00 84.00 148 LEU A N 1
ATOM 1128 C CA . LEU A 1 148 ? -15.213 48.548 43.375 1.00 84.00 148 LEU A CA 1
ATOM 1129 C C . LEU A 1 148 ? -16.129 49.713 43.771 1.00 84.00 148 LEU A C 1
ATOM 1131 O O . LEU A 1 148 ? -17.142 49.920 43.108 1.00 84.00 148 LEU A O 1
ATOM 1135 N N . ASP A 1 149 ? -15.724 50.535 44.739 1.00 85.44 149 ASP A N 1
ATOM 1136 C CA . ASP A 1 149 ? -16.478 51.730 45.140 1.00 85.44 149 ASP A CA 1
ATOM 1137 C C . ASP A 1 149 ? -16.575 52.766 44.008 1.00 85.44 149 ASP A C 1
ATOM 1139 O O . ASP A 1 149 ? -17.620 53.386 43.815 1.00 85.44 149 ASP A O 1
ATOM 1143 N N . GLN A 1 150 ? -15.512 52.946 43.214 1.00 82.94 150 GLN A N 1
ATOM 1144 C CA . GLN A 1 150 ? -15.552 53.822 42.035 1.00 82.94 150 GLN A CA 1
ATOM 1145 C C . GLN A 1 150 ? -16.517 53.303 40.967 1.00 82.94 150 GLN A C 1
ATOM 1147 O O . GLN A 1 150 ? -17.216 54.094 40.337 1.00 82.94 150 GLN A O 1
ATOM 1152 N N . LEU A 1 151 ? -16.566 51.987 40.755 1.00 83.12 151 LEU A N 1
ATOM 1153 C CA . LEU A 1 151 ? -17.489 51.375 39.801 1.00 83.12 151 LEU A CA 1
ATOM 1154 C C . LEU A 1 151 ? -18.942 51.490 40.269 1.00 83.12 151 LEU A C 1
ATOM 1156 O O . LEU A 1 151 ? -19.806 51.796 39.450 1.00 83.12 151 LEU A O 1
ATOM 1160 N N . GLU A 1 152 ? -19.198 51.313 41.566 1.00 82.12 152 GLU A N 1
ATOM 1161 C CA . GLU A 1 152 ? -20.513 51.548 42.171 1.00 82.12 152 GLU A CA 1
ATOM 1162 C C . GLU A 1 152 ? -20.918 53.020 42.007 1.00 82.12 152 GLU A C 1
ATOM 1164 O O . GLU A 1 152 ? -21.999 53.300 41.505 1.00 82.12 152 GLU A O 1
ATOM 1169 N N . ALA A 1 153 ? -20.025 53.971 42.302 1.00 77.50 153 ALA A N 1
ATOM 1170 C CA . ALA A 1 153 ? -20.298 55.402 42.152 1.00 77.50 153 ALA A CA 1
ATOM 1171 C C . ALA A 1 153 ? -20.583 55.821 40.695 1.00 77.50 153 ALA A C 1
ATOM 1173 O O . ALA A 1 153 ? -21.450 56.661 40.455 1.00 77.50 153 ALA A O 1
ATOM 1174 N N . ILE A 1 154 ? -19.885 55.230 39.717 1.00 77.56 154 ILE A N 1
ATOM 1175 C CA . ILE A 1 154 ? -20.149 55.449 38.283 1.00 77.56 154 ILE A CA 1
ATOM 1176 C C . ILE A 1 154 ? -21.477 54.798 37.866 1.00 77.56 154 ILE A C 1
ATOM 1178 O O . ILE A 1 154 ? -22.188 55.335 37.018 1.00 77.56 154 ILE A O 1
ATOM 1182 N N . SER A 1 155 ? -21.821 53.651 38.456 1.00 73.25 155 SER A N 1
ATOM 1183 C CA . SER A 1 155 ? -23.071 52.939 38.184 1.00 73.25 155 SER A CA 1
ATOM 1184 C C . SER A 1 155 ? -24.293 53.653 38.773 1.00 73.25 155 SER A C 1
ATOM 1186 O O . SER A 1 155 ? -25.326 53.731 38.109 1.00 73.25 155 SER A O 1
ATOM 1188 N N . ASP A 1 156 ? -24.184 54.182 39.993 1.00 69.31 156 ASP A N 1
ATOM 1189 C CA . ASP A 1 156 ? -25.283 54.838 40.714 1.00 69.31 156 ASP A CA 1
ATOM 1190 C C . ASP A 1 156 ? -25.527 56.282 40.258 1.00 69.31 156 ASP A C 1
ATOM 1192 O O . ASP A 1 156 ? -26.632 56.802 40.432 1.00 69.31 156 ASP A O 1
ATOM 1196 N N . ASN A 1 157 ? -24.541 56.931 39.629 1.00 60.84 157 ASN A N 1
ATOM 1197 C CA . ASN A 1 157 ? -24.695 58.277 39.079 1.00 60.84 157 ASN A CA 1
ATOM 1198 C C . ASN A 1 157 ? -24.489 58.309 37.548 1.00 60.84 157 ASN A C 1
ATOM 1200 O O . ASN A 1 157 ? -23.497 58.854 37.059 1.00 60.84 157 ASN A O 1
ATOM 1204 N N . PRO A 1 158 ? -25.439 57.776 36.751 1.00 58.66 158 PRO A N 1
ATOM 1205 C CA . PRO A 1 158 ? -25.346 57.747 35.289 1.00 58.66 158 PRO A CA 1
ATOM 1206 C C . PRO A 1 158 ? -25.490 59.126 34.605 1.00 58.66 158 PRO A C 1
ATOM 1208 O O . PRO A 1 158 ? -25.631 59.173 33.384 1.00 58.66 158 PRO A O 1
ATOM 1211 N N . ASN A 1 159 ? -25.466 60.244 35.347 1.00 58.09 159 ASN A N 1
ATOM 1212 C CA . ASN A 1 159 ? -25.812 61.578 34.835 1.00 58.09 159 ASN A CA 1
ATOM 1213 C C . ASN A 1 159 ? -24.701 62.650 34.865 1.00 58.09 159 ASN A C 1
ATOM 1215 O O . ASN A 1 159 ? -24.961 63.758 34.404 1.00 58.09 159 ASN A O 1
ATOM 1219 N N . ASP A 1 160 ? -23.462 62.354 35.274 1.00 57.38 160 ASP A N 1
ATOM 1220 C CA . ASP A 1 160 ? -22.374 63.359 35.288 1.00 57.38 160 ASP A CA 1
ATOM 1221 C C . ASP A 1 160 ? -21.398 63.263 34.099 1.00 57.38 160 ASP A C 1
ATOM 1223 O O . ASP A 1 160 ? -20.195 63.496 34.228 1.00 57.38 160 ASP A O 1
ATOM 1227 N N . ALA A 1 161 ? -21.909 62.964 32.901 1.00 55.66 161 ALA A N 1
ATOM 1228 C CA . ALA A 1 161 ? -21.122 63.101 31.672 1.00 55.66 161 ALA A CA 1
ATOM 1229 C C . ALA A 1 161 ? -21.934 63.457 30.414 1.00 55.66 161 ALA A C 1
ATOM 1231 O O . ALA A 1 161 ? -21.597 62.986 29.338 1.00 55.66 161 ALA A O 1
ATOM 1232 N N . ILE A 1 162 ? -22.955 64.316 30.507 1.00 50.50 162 ILE A N 1
ATOM 1233 C CA . ILE A 1 162 ? -23.307 65.228 29.400 1.00 50.50 162 ILE A CA 1
ATOM 1234 C C . ILE A 1 162 ? -23.728 66.572 30.017 1.00 50.50 162 ILE A C 1
ATOM 1236 O O . ILE A 1 162 ? -24.899 66.824 30.279 1.00 50.50 162 ILE A O 1
ATOM 1240 N N . SER A 1 163 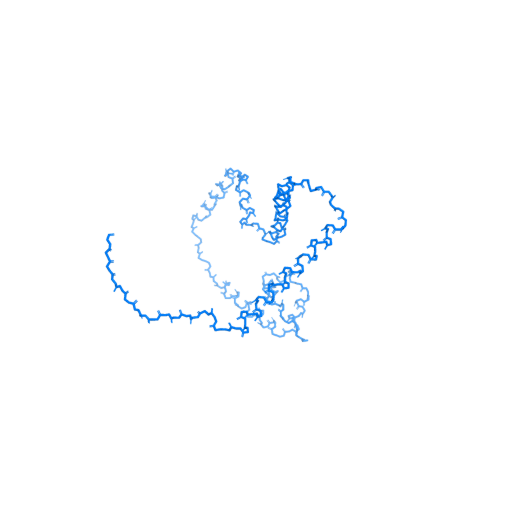? -22.759 67.460 30.254 1.00 42.75 163 SER A N 1
ATOM 1241 C CA . SER A 1 163 ? -23.018 68.900 30.173 1.00 42.75 163 SER A CA 1
ATOM 1242 C C . SER A 1 163 ? -22.746 69.318 28.732 1.00 42.75 163 SER A C 1
ATOM 1244 O O . SER A 1 163 ? -21.665 69.804 28.405 1.00 42.75 163 SER A O 1
ATOM 1246 N N . ASP A 1 164 ? -23.727 69.082 27.863 1.00 45.00 164 ASP A N 1
ATOM 1247 C CA . ASP A 1 164 ? -23.875 69.850 26.631 1.00 45.00 164 ASP A CA 1
ATOM 1248 C C . ASP A 1 164 ? -24.124 71.304 27.048 1.00 45.00 164 ASP A C 1
ATOM 1250 O O . ASP A 1 164 ? -25.175 71.623 27.604 1.00 45.00 164 ASP A O 1
ATOM 1254 N N . ASN A 1 165 ? -23.160 72.193 26.809 1.00 42.62 165 ASN A N 1
ATOM 1255 C CA . ASN A 1 165 ? -23.421 73.629 26.796 1.00 42.62 165 ASN A CA 1
ATOM 1256 C C . ASN A 1 165 ? -23.582 74.078 25.334 1.00 42.62 165 ASN A C 1
ATOM 1258 O O . ASN A 1 165 ? -22.575 74.206 24.631 1.00 42.62 165 ASN A O 1
ATOM 1262 N N . PRO A 1 166 ? -24.815 74.296 24.840 1.00 50.41 166 PRO A N 1
ATOM 1263 C CA . PRO A 1 166 ? -25.043 74.810 23.508 1.00 50.41 166 PRO A CA 1
ATOM 1264 C C . PRO A 1 166 ? -25.090 76.344 23.546 1.00 50.41 166 PRO A C 1
ATOM 1266 O O . PRO A 1 166 ? -25.964 76.930 24.177 1.00 50.41 166 PRO A O 1
ATOM 1269 N N . ASN A 1 167 ? -24.219 76.961 22.744 1.00 44.62 167 ASN A N 1
ATOM 1270 C CA . ASN A 1 167 ? -24.365 78.310 22.185 1.00 44.62 167 ASN A CA 1
ATOM 1271 C C . ASN A 1 167 ? -24.056 79.514 23.109 1.00 44.62 167 ASN A C 1
ATOM 1273 O O . ASN A 1 167 ? -24.844 79.835 23.991 1.00 44.62 167 ASN A O 1
ATOM 1277 N N . SER A 1 168 ? -22.967 80.242 22.813 1.00 43.97 168 SER A N 1
ATOM 1278 C CA . SER A 1 168 ? -22.904 81.722 22.812 1.00 43.97 168 SER A CA 1
ATOM 1279 C C . SER A 1 168 ? -21.468 82.203 22.511 1.00 43.97 168 SER A C 1
ATOM 1281 O O . SER A 1 168 ? -20.573 82.126 23.346 1.00 43.97 168 SER A O 1
ATOM 1283 N N . ASP A 1 169 ? -21.303 82.660 21.266 1.00 42.31 169 ASP A N 1
ATOM 1284 C CA . ASP A 1 169 ? -20.634 83.906 20.858 1.00 42.31 169 ASP A CA 1
ATOM 1285 C C . ASP A 1 169 ? -19.093 84.052 20.914 1.00 42.31 169 ASP A C 1
ATOM 1287 O O . ASP A 1 169 ? -18.483 84.363 21.933 1.00 42.31 169 ASP A O 1
ATOM 1291 N N . ASP A 1 170 ? -18.489 83.977 19.720 1.00 47.12 170 ASP A N 1
ATOM 1292 C CA . ASP A 1 170 ? -17.332 84.791 19.293 1.00 47.12 170 ASP A CA 1
ATOM 1293 C C . ASP A 1 170 ? -17.719 86.288 19.441 1.00 47.12 170 ASP A C 1
ATOM 1295 O O . ASP A 1 170 ? -18.874 86.608 19.118 1.00 47.12 170 ASP A O 1
ATOM 1299 N N . PRO A 1 171 ? -16.844 87.248 19.843 1.00 50.47 171 PRO A N 1
ATOM 1300 C CA . PRO A 1 171 ? -15.846 87.735 18.880 1.00 50.47 171 PRO A CA 1
ATOM 1301 C C . PRO A 1 171 ? -14.581 88.464 19.441 1.00 50.47 171 PRO A C 1
ATOM 1303 O O . PRO A 1 171 ? -14.501 88.873 20.594 1.00 50.47 171 PRO A O 1
ATOM 1306 N N . GLN A 1 172 ? -13.679 88.787 18.499 1.00 42.06 172 GLN A N 1
ATOM 1307 C CA . GLN A 1 172 ? -12.718 89.915 18.448 1.00 42.06 172 GLN A CA 1
ATOM 1308 C C . GLN A 1 172 ? -11.358 89.845 19.193 1.00 42.06 172 GLN A C 1
ATOM 1310 O O . GLN A 1 172 ? -11.259 89.977 20.406 1.00 42.06 172 GLN A O 1
ATOM 1315 N N . ALA A 1 173 ? -10.312 89.895 18.353 1.00 41.84 173 ALA A N 1
ATOM 1316 C CA . ALA A 1 173 ? -9.252 90.918 18.312 1.00 41.84 173 ALA A CA 1
ATOM 1317 C C . ALA A 1 173 ? -8.242 91.036 19.474 1.00 41.84 173 ALA A C 1
ATOM 1319 O O . ALA A 1 173 ? -8.522 91.647 20.504 1.00 41.84 173 ALA A O 1
ATOM 1320 N N . GLN A 1 174 ? -6.986 90.666 19.200 1.00 41.53 174 GLN A N 1
ATOM 1321 C CA . GLN A 1 174 ? -5.900 91.576 18.771 1.00 41.53 174 GLN A CA 1
ATOM 1322 C C . GLN A 1 174 ? -4.615 90.791 18.494 1.00 41.53 174 GLN A C 1
ATOM 1324 O O . GLN A 1 174 ? -4.316 89.860 19.270 1.00 41.53 174 GLN A O 1
#